Protein AF-A0A7C7C262-F1 (afdb_monomer_lite)

Sequence (49 aa):
NKVKSIKLHATPKGEGILAGIKGQYLIFTDGRVLNIRAHEGARVQFEVE

Secondary structure (DSSP, 8-state):
---EE--TTT-------EEEEETTEEEETTSEEEEGGGGTT--------

Radius of gyration: 10.58 Å; chains: 1; bounding box: 23×29×24 Å

Structure (mmCIF, N/CA/C/O backbone):
data_AF-A0A7C7C262-F1
#
_entry.id   AF-A0A7C7C262-F1
#
loop_
_atom_site.group_PDB
_atom_site.id
_atom_site.type_symbol
_atom_site.label_atom_id
_atom_site.label_alt_id
_atom_site.label_comp_id
_atom_site.label_asym_id
_atom_site.label_entity_id
_atom_site.label_seq_id
_atom_site.pdbx_PDB_ins_code
_atom_site.Cartn_x
_atom_site.Cartn_y
_atom_site.Cartn_z
_atom_site.occupancy
_atom_site.B_iso_or_equiv
_atom_site.auth_seq_id
_atom_site.auth_comp_id
_atom_site.auth_asym_id
_atom_site.auth_atom_id
_atom_site.pdbx_PDB_model_num
ATOM 1 N N . ASN A 1 1 ? -4.524 17.456 7.155 1.00 56.25 1 ASN A N 1
ATOM 2 C CA . ASN A 1 1 ? -4.129 16.029 7.114 1.00 56.25 1 ASN A CA 1
ATOM 3 C C . ASN A 1 1 ? -3.712 15.640 5.710 1.00 56.25 1 ASN A C 1
ATOM 5 O O . ASN A 1 1 ? -4.539 15.670 4.811 1.00 56.25 1 ASN A O 1
ATOM 9 N N . LYS A 1 2 ? -2.419 15.368 5.500 1.00 78.44 2 LYS A N 1
ATOM 10 C CA . LYS A 1 2 ? -1.865 15.044 4.179 1.00 78.44 2 LYS A CA 1
ATOM 11 C C . LYS A 1 2 ? -1.774 13.528 4.033 1.00 78.44 2 LYS A C 1
ATOM 13 O O . LYS A 1 2 ? -1.179 12.870 4.880 1.00 78.44 2 LYS A O 1
ATOM 18 N N . VAL A 1 3 ? -2.359 12.995 2.967 1.00 86.94 3 VAL A N 1
ATOM 19 C CA . VAL A 1 3 ? -2.254 11.575 2.609 1.00 86.94 3 VAL A CA 1
ATOM 20 C C . VAL A 1 3 ? -0.799 11.239 2.276 1.00 86.94 3 VAL A C 1
ATOM 22 O O . VAL A 1 3 ? -0.146 11.987 1.543 1.00 86.94 3 VAL A O 1
ATOM 25 N N . LYS A 1 4 ? -0.289 10.114 2.789 1.00 94.25 4 LYS A N 1
ATOM 26 C CA . LYS A 1 4 ? 1.064 9.627 2.481 1.00 94.25 4 LYS A CA 1
ATOM 27 C C . LYS A 1 4 ? 0.991 8.541 1.408 1.00 94.25 4 LYS A C 1
ATOM 29 O O . LYS A 1 4 ? 0.562 7.425 1.675 1.00 94.25 4 LYS A O 1
ATOM 34 N N . SER A 1 5 ? 1.396 8.856 0.180 1.00 94.88 5 SER A N 1
ATOM 35 C CA . SER A 1 5 ? 1.420 7.860 -0.898 1.00 94.88 5 SER A CA 1
ATOM 36 C C . SER A 1 5 ? 2.583 6.884 -0.706 1.00 94.88 5 SER A C 1
ATOM 38 O O . SER A 1 5 ? 3.731 7.311 -0.607 1.00 94.88 5 SER A O 1
ATOM 40 N N . ILE A 1 6 ? 2.292 5.582 -0.700 1.00 95.31 6 ILE A N 1
ATOM 41 C CA . ILE A 1 6 ? 3.314 4.532 -0.740 1.00 95.31 6 ILE A CA 1
ATOM 42 C C . ILE A 1 6 ? 3.876 4.440 -2.160 1.00 95.31 6 ILE A C 1
ATOM 44 O O . ILE A 1 6 ? 3.130 4.386 -3.146 1.00 95.31 6 ILE A O 1
ATOM 48 N N . LYS A 1 7 ? 5.207 4.406 -2.256 1.00 95.25 7 LYS A N 1
ATOM 49 C CA . LYS A 1 7 ? 5.951 4.224 -3.503 1.00 95.25 7 LYS A CA 1
ATOM 50 C C . LYS A 1 7 ? 6.741 2.919 -3.429 1.00 95.25 7 LYS A C 1
ATOM 52 O O . LYS A 1 7 ? 7.764 2.894 -2.756 1.00 95.25 7 LYS A O 1
ATOM 57 N N . LEU A 1 8 ? 6.303 1.863 -4.125 1.00 93.50 8 LEU A N 1
ATOM 58 C CA . LEU A 1 8 ? 6.941 0.539 -4.036 1.00 93.50 8 LEU A CA 1
ATOM 59 C C . LEU A 1 8 ? 8.416 0.558 -4.457 1.00 93.50 8 LEU A C 1
ATOM 61 O O . LEU A 1 8 ? 9.223 -0.149 -3.870 1.00 93.50 8 LEU A O 1
ATOM 65 N N . HIS A 1 9 ? 8.792 1.421 -5.405 1.00 92.94 9 HIS A N 1
ATOM 66 C CA . HIS A 1 9 ? 10.194 1.582 -5.798 1.00 92.94 9 HIS A CA 1
ATOM 67 C C . HIS A 1 9 ? 11.092 2.082 -4.650 1.00 92.94 9 HIS A C 1
ATOM 69 O O . HIS A 1 9 ? 12.221 1.627 -4.515 1.00 92.94 9 HIS A O 1
ATOM 75 N N . ALA A 1 10 ? 10.591 2.993 -3.808 1.00 93.94 10 ALA A N 1
ATOM 76 C CA . ALA A 1 10 ? 11.338 3.520 -2.662 1.00 93.94 10 ALA A CA 1
ATOM 77 C C . ALA A 1 10 ? 11.159 2.664 -1.397 1.00 93.94 10 ALA A C 1
ATOM 79 O O . ALA A 1 10 ? 12.005 2.667 -0.508 1.00 93.94 10 ALA A O 1
ATOM 80 N N . THR A 1 11 ? 10.032 1.961 -1.284 1.00 92.50 11 THR A N 1
ATOM 81 C CA . THR A 1 11 ? 9.660 1.166 -0.111 1.00 92.50 11 THR A CA 1
ATOM 82 C C . THR A 1 11 ? 9.011 -0.139 -0.587 1.00 92.50 11 THR A C 1
ATOM 84 O O . THR A 1 11 ? 7.785 -0.215 -0.678 1.00 92.50 11 THR A O 1
ATOM 87 N N . PRO A 1 12 ? 9.814 -1.162 -0.939 1.00 93.31 12 PRO A N 1
ATOM 88 C CA . PRO A 1 12 ? 9.326 -2.379 -1.599 1.00 93.31 12 PRO A CA 1
ATOM 89 C C . PRO A 1 12 ? 8.620 -3.356 -0.655 1.00 93.31 12 PRO A C 1
ATOM 91 O O . PRO A 1 12 ? 7.984 -4.302 -1.112 1.00 93.31 12 PRO A O 1
ATOM 94 N N . LYS A 1 13 ? 8.745 -3.144 0.657 1.00 94.19 13 LYS A N 1
ATOM 95 C CA . LYS A 1 13 ? 8.121 -3.954 1.703 1.00 94.19 13 LYS A CA 1
ATOM 96 C C . LYS A 1 13 ? 7.415 -3.046 2.692 1.00 94.19 13 LYS A C 1
ATOM 98 O O . LYS A 1 13 ? 7.904 -1.960 2.998 1.00 94.19 13 LYS A O 1
ATOM 103 N N . GLY A 1 14 ? 6.291 -3.509 3.210 1.00 92.69 14 GLY A N 1
ATOM 104 C CA . GLY A 1 14 ? 5.579 -2.819 4.265 1.00 92.69 14 GLY A CA 1
ATOM 105 C C . GLY A 1 14 ? 4.394 -3.631 4.745 1.00 92.69 14 GLY A C 1
ATOM 106 O O . GLY A 1 14 ? 3.849 -4.450 4.012 1.00 92.69 14 GLY A O 1
ATOM 107 N N . GLU A 1 15 ? 4.002 -3.341 5.971 1.00 95.12 15 GLU A N 1
ATOM 108 C CA . GLU A 1 15 ? 2.849 -3.915 6.648 1.00 95.12 15 GLU A CA 1
ATOM 109 C C . GLU A 1 15 ? 1.949 -2.790 7.162 1.00 95.12 15 GLU A C 1
ATOM 111 O O . GLU A 1 15 ? 2.350 -1.615 7.222 1.00 95.12 15 GLU A O 1
ATOM 116 N N . GLY A 1 16 ? 0.719 -3.139 7.513 1.00 94.88 16 GLY A N 1
ATOM 117 C CA . GLY A 1 16 ? -0.221 -2.216 8.125 1.00 94.88 16 GLY A CA 1
ATOM 118 C C . GLY A 1 16 ? -1.640 -2.757 8.128 1.00 94.88 16 GLY A C 1
ATOM 119 O O . GLY A 1 16 ? -1.984 -3.660 7.369 1.00 94.88 16 GLY A O 1
ATOM 120 N N . ILE A 1 17 ? -2.481 -2.150 8.959 1.00 97.44 17 ILE A N 1
ATOM 121 C CA . ILE A 1 17 ? -3.897 -2.501 9.035 1.00 97.44 17 ILE A CA 1
ATOM 122 C C . ILE A 1 17 ? -4.620 -1.837 7.864 1.00 97.44 17 ILE A C 1
ATOM 124 O O . ILE A 1 17 ? -4.601 -0.608 7.723 1.00 97.44 17 ILE A O 1
ATOM 128 N N . LEU A 1 18 ? -5.258 -2.652 7.026 1.00 96.62 18 LEU A N 1
ATOM 129 C CA . LEU A 1 18 ? -6.089 -2.177 5.928 1.00 96.62 18 LEU A CA 1
ATOM 130 C C . LEU A 1 18 ? -7.350 -1.517 6.503 1.00 96.62 18 LEU A C 1
ATOM 132 O O . LEU A 1 18 ? -8.228 -2.182 7.040 1.00 96.62 18 LEU A O 1
ATOM 136 N N . ALA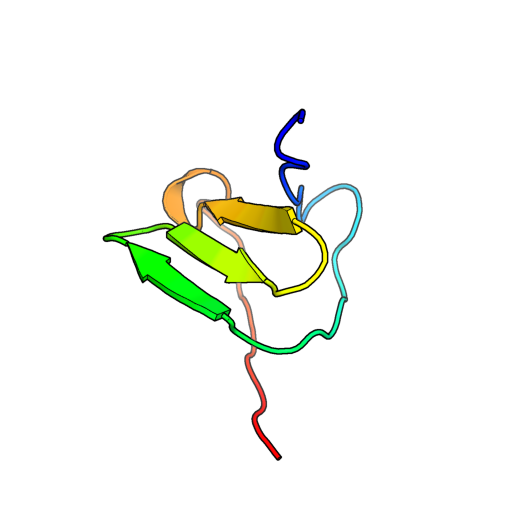 A 1 19 ? -7.441 -0.196 6.382 1.00 97.31 19 ALA A N 1
ATOM 137 C CA . ALA A 1 19 ? -8.617 0.575 6.778 1.00 97.31 19 ALA A CA 1
ATOM 138 C C . ALA A 1 19 ? -9.742 0.487 5.736 1.00 97.31 19 ALA A C 1
ATOM 140 O O . ALA A 1 19 ? -10.911 0.674 6.063 1.00 97.31 19 ALA A O 1
ATOM 141 N N . GLY A 1 20 ? -9.399 0.234 4.470 1.00 97.19 20 GLY A N 1
ATOM 142 C CA . GLY A 1 20 ? -10.381 0.043 3.411 1.00 97.19 20 GLY A CA 1
ATOM 143 C C . GLY A 1 20 ? -9.785 0.060 2.010 1.00 97.19 20 GLY A C 1
ATOM 144 O O . GLY A 1 20 ? -8.592 0.297 1.806 1.00 97.19 20 GLY A O 1
ATOM 145 N N . ILE A 1 21 ? -10.656 -0.169 1.030 1.00 97.25 21 ILE A N 1
ATOM 146 C CA . ILE A 1 21 ? -10.325 -0.181 -0.395 1.00 97.25 21 ILE A CA 1
ATOM 147 C C . ILE A 1 21 ? -11.262 0.787 -1.117 1.00 97.25 21 ILE A C 1
ATOM 149 O O . ILE A 1 21 ? -12.475 0.757 -0.914 1.00 97.25 21 ILE A O 1
ATOM 153 N N . LYS A 1 22 ? -10.711 1.644 -1.982 1.00 96.56 22 LYS A N 1
ATOM 154 C CA . LYS A 1 22 ? -11.492 2.533 -2.854 1.00 96.56 22 LYS A CA 1
ATOM 155 C C . LYS A 1 22 ? -10.984 2.419 -4.284 1.00 96.56 22 LYS A C 1
ATOM 157 O O . LYS A 1 22 ? -10.017 3.078 -4.653 1.00 96.56 22 LYS A O 1
ATOM 162 N N . GLY A 1 23 ? -11.619 1.578 -5.096 1.00 96.56 23 GLY A N 1
ATOM 163 C CA . GLY A 1 23 ? -11.114 1.254 -6.433 1.00 96.56 23 GLY A CA 1
ATOM 164 C C . GLY A 1 23 ? -9.696 0.678 -6.353 1.00 96.56 23 GLY A C 1
ATOM 165 O O . GLY A 1 23 ? 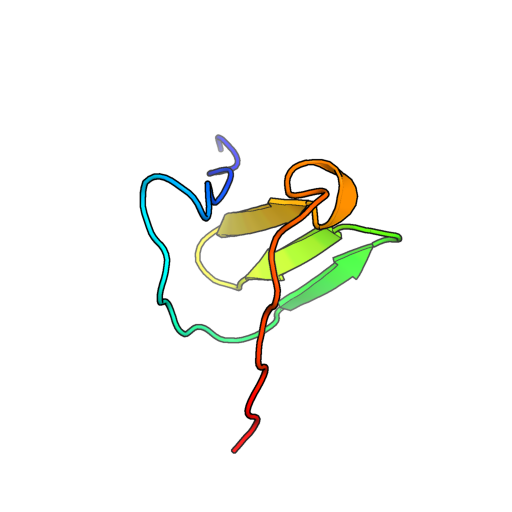-9.451 -0.264 -5.614 1.00 96.56 23 GLY A O 1
ATOM 166 N N . GLN A 1 24 ? -8.746 1.287 -7.062 1.00 95.50 24 GLN A N 1
ATOM 167 C CA . GLN A 1 24 ? -7.331 0.879 -7.086 1.00 95.50 24 GLN A CA 1
ATOM 168 C C . GLN A 1 24 ? -6.494 1.367 -5.882 1.00 95.50 24 GLN A C 1
ATOM 170 O O . GLN A 1 24 ? -5.263 1.307 -5.916 1.00 95.50 24 GLN A O 1
ATOM 175 N N . TYR A 1 25 ? -7.133 1.914 -4.847 1.00 96.88 25 TYR A N 1
ATOM 176 C CA . TYR A 1 25 ? -6.456 2.441 -3.665 1.00 96.88 25 TYR A CA 1
ATOM 177 C C . TYR A 1 25 ? -6.641 1.508 -2.466 1.00 96.88 25 TYR A C 1
ATOM 179 O O . TYR A 1 25 ? -7.775 1.282 -2.043 1.00 96.88 25 TYR A O 1
ATOM 187 N N . LEU A 1 26 ? -5.532 1.039 -1.889 1.00 96.06 26 LEU A N 1
ATOM 188 C CA . LEU A 1 26 ? -5.483 0.418 -0.563 1.00 96.06 26 LEU A CA 1
ATOM 189 C C . LEU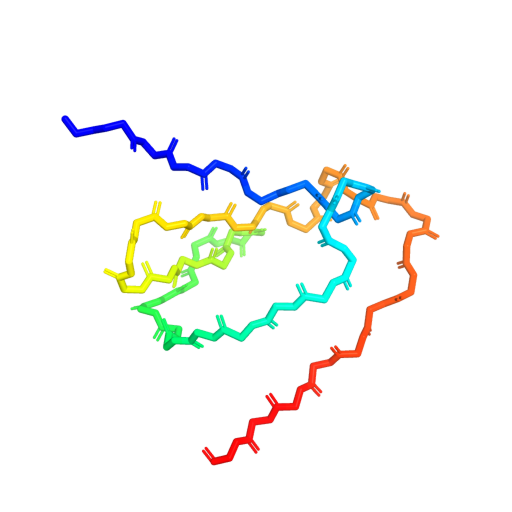 A 1 26 ? -5.167 1.499 0.474 1.00 96.06 26 LEU A C 1
ATOM 191 O O . LEU A 1 26 ? -4.185 2.233 0.327 1.00 96.06 26 LEU A O 1
ATOM 195 N N . ILE A 1 27 ? -6.011 1.619 1.494 1.00 97.31 27 ILE A N 1
ATOM 196 C CA . ILE A 1 27 ? -5.944 2.674 2.509 1.00 97.31 27 ILE A CA 1
ATOM 197 C C . I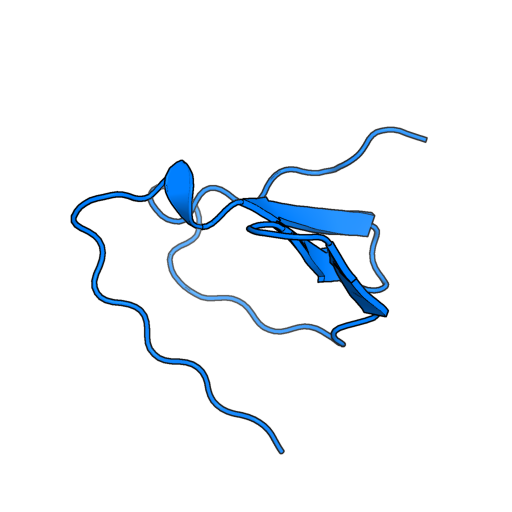LE A 1 27 ? -5.574 2.030 3.840 1.00 97.31 27 ILE A C 1
ATOM 199 O O . ILE A 1 27 ? -6.231 1.082 4.261 1.00 97.31 27 ILE A O 1
ATOM 203 N N . PHE A 1 28 ? -4.554 2.559 4.511 1.00 96.50 28 PHE A N 1
ATOM 204 C CA . PHE A 1 28 ? -4.074 2.056 5.796 1.00 96.50 28 PHE A CA 1
ATOM 205 C C . PHE A 1 28 ? -4.478 2.986 6.943 1.00 96.50 28 PHE A C 1
ATOM 207 O O . PHE A 1 28 ? -4.641 4.195 6.752 1.00 96.50 28 PHE A O 1
ATOM 214 N N . THR A 1 29 ? -4.637 2.428 8.145 1.00 97.31 29 THR A N 1
ATOM 215 C CA . THR A 1 29 ? -5.091 3.169 9.341 1.00 97.31 29 THR A CA 1
ATOM 216 C C . THR A 1 29 ? -4.153 4.305 9.755 1.00 97.31 29 THR A C 1
ATOM 218 O O . THR A 1 29 ? -4.595 5.283 10.352 1.00 97.31 29 THR A O 1
ATOM 221 N N . ASP A 1 30 ? -2.874 4.231 9.387 1.00 95.81 30 ASP A N 1
ATOM 222 C CA . ASP A 1 30 ? -1.859 5.255 9.664 1.00 95.81 30 ASP A CA 1
A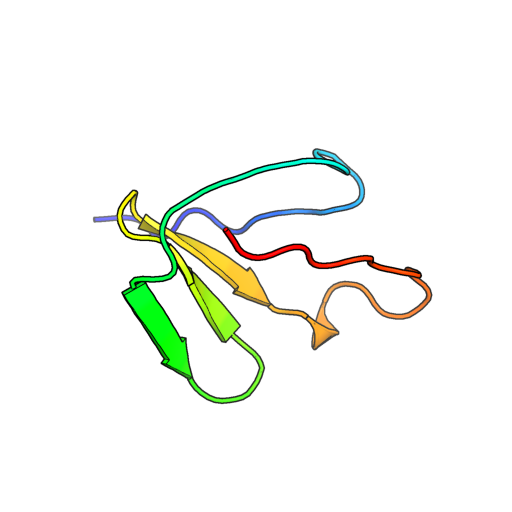TOM 223 C C . ASP A 1 30 ? -1.823 6.408 8.636 1.00 95.81 30 ASP A C 1
ATOM 225 O O . ASP A 1 30 ? -0.918 7.251 8.645 1.00 95.81 30 ASP A O 1
ATOM 229 N N . GLY A 1 31 ? -2.804 6.456 7.729 1.00 94.88 31 GLY A N 1
ATOM 230 C CA . GLY A 1 31 ? -2.933 7.491 6.705 1.00 94.88 31 GLY A CA 1
ATOM 231 C C . GLY A 1 31 ? -2.050 7.280 5.472 1.00 94.88 31 GLY A C 1
ATOM 232 O O . GLY A 1 31 ? -2.014 8.154 4.591 1.00 94.88 31 GLY A O 1
ATOM 233 N N . ARG A 1 32 ? -1.343 6.143 5.373 1.00 96.00 32 ARG A N 1
ATOM 234 C CA . ARG A 1 32 ? -0.707 5.715 4.124 1.00 96.00 32 ARG A CA 1
ATOM 235 C C . ARG A 1 32 ? -1.743 5.213 3.121 1.00 96.00 32 ARG A C 1
ATOM 237 O O . ARG A 1 32 ? -2.762 4.628 3.478 1.00 96.00 32 ARG A O 1
ATOM 244 N N . VAL A 1 33 ? -1.462 5.426 1.838 1.00 96.75 33 VAL A N 1
ATOM 245 C CA . VAL A 1 33 ? -2.299 4.959 0.729 1.00 96.75 33 VAL A CA 1
ATOM 246 C C . VAL A 1 33 ? -1.424 4.398 -0.388 1.00 96.75 33 VAL A C 1
ATOM 248 O O . VAL A 1 33 ? -0.522 5.081 -0.881 1.00 96.75 33 VAL A O 1
ATOM 251 N N . LEU A 1 34 ? -1.719 3.176 -0.830 1.00 95.75 34 LEU A N 1
ATOM 252 C CA . LEU A 1 34 ? -1.109 2.561 -2.006 1.00 95.75 34 LEU A CA 1
ATOM 253 C C . LEU A 1 34 ? -2.088 2.619 -3.181 1.00 95.75 34 LEU A C 1
ATOM 255 O O . LEU A 1 34 ? -3.171 2.050 -3.116 1.00 95.75 34 LEU A O 1
ATOM 259 N N . ASN A 1 35 ? -1.696 3.280 -4.270 1.00 95.56 35 ASN A N 1
ATOM 260 C CA . ASN A 1 35 ? -2.403 3.198 -5.547 1.00 95.56 35 ASN A CA 1
ATOM 261 C C . ASN A 1 35 ? -1.719 2.142 -6.418 1.00 95.56 35 ASN A C 1
ATOM 263 O O . ASN A 1 35 ? -0.599 2.378 -6.868 1.00 95.56 35 ASN A O 1
ATOM 267 N N . ILE A 1 36 ? -2.376 1.010 -6.667 1.00 92.50 36 ILE A N 1
ATOM 268 C CA . ILE A 1 36 ? -1.753 -0.123 -7.369 1.00 92.50 36 ILE A CA 1
ATOM 269 C C . ILE A 1 36 ? -1.433 0.182 -8.842 1.00 92.50 36 ILE A C 1
ATOM 271 O O . ILE A 1 36 ? -0.418 -0.286 -9.345 1.00 92.50 36 ILE A O 1
ATOM 275 N N . ARG A 1 37 ? -2.214 1.044 -9.515 1.00 93.44 37 ARG A N 1
ATOM 276 C CA . ARG A 1 37 ? -1.960 1.446 -10.915 1.00 93.44 37 ARG A CA 1
ATOM 277 C C . ARG A 1 37 ? -0.648 2.213 -11.072 1.00 93.44 37 ARG A C 1
ATOM 279 O O . ARG A 1 37 ? -0.032 2.184 -12.124 1.00 93.44 37 ARG A O 1
ATOM 286 N N . ALA A 1 38 ? -0.208 2.916 -10.031 1.00 94.12 38 ALA A N 1
ATOM 287 C CA . ALA A 1 38 ? 1.036 3.680 -10.091 1.00 94.12 38 ALA A CA 1
ATOM 288 C C . ALA A 1 38 ? 2.296 2.790 -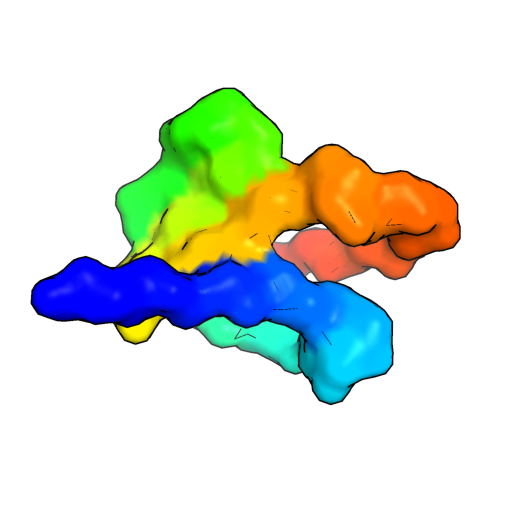10.129 1.00 94.12 38 ALA A C 1
ATOM 290 O O . ALA A 1 38 ? 3.394 3.328 -10.250 1.00 94.12 38 ALA A O 1
ATOM 291 N N . HIS A 1 39 ? 2.145 1.467 -9.995 1.00 93.00 39 HIS A N 1
ATOM 292 C CA . HIS A 1 39 ? 3.237 0.493 -9.911 1.00 93.00 39 HIS A CA 1
ATOM 293 C C . HIS A 1 39 ? 3.107 -0.600 -10.980 1.00 93.00 39 HIS A C 1
ATOM 295 O O . HIS A 1 39 ? 3.351 -1.775 -10.711 1.00 93.00 39 HIS A O 1
ATOM 301 N N . GLU A 1 40 ? 2.692 -0.221 -12.191 1.00 91.06 40 GLU A N 1
ATOM 302 C CA . GLU A 1 40 ? 2.711 -1.111 -13.357 1.00 91.06 40 GLU A CA 1
ATOM 303 C C . GLU A 1 40 ? 4.102 -1.758 -13.535 1.00 91.06 40 GLU A C 1
ATOM 305 O O . GLU A 1 40 ? 5.135 -1.119 -13.336 1.00 91.06 40 GLU A O 1
ATOM 310 N N . GLY A 1 41 ? 4.130 -3.054 -13.864 1.00 92.50 41 GLY A N 1
ATOM 311 C CA . GLY A 1 41 ? 5.364 -3.843 -13.993 1.00 92.50 41 GLY A CA 1
ATOM 312 C C . GLY A 1 41 ? 5.913 -4.430 -12.684 1.00 92.50 41 GLY A C 1
ATOM 313 O O . GLY A 1 41 ? 6.814 -5.266 -12.730 1.00 92.50 41 GLY A O 1
ATOM 314 N N . ALA A 1 42 ? 5.367 -4.065 -11.519 1.00 92.19 42 ALA A N 1
ATOM 315 C CA . ALA A 1 42 ? 5.735 -4.690 -10.252 1.00 92.19 42 ALA A CA 1
ATOM 316 C C . ALA A 1 42 ? 4.983 -6.015 -10.029 1.00 92.19 42 ALA A C 1
ATOM 318 O O . ALA A 1 42 ? 3.766 -6.094 -10.201 1.00 92.19 42 ALA A O 1
ATOM 319 N N . ARG A 1 43 ? 5.695 -7.048 -9.561 1.00 93.25 43 ARG A N 1
ATOM 320 C CA . ARG A 1 43 ? 5.085 -8.256 -8.984 1.00 93.25 43 ARG A CA 1
ATOM 321 C C . ARG A 1 43 ? 4.999 -8.079 -7.471 1.00 93.25 43 ARG A C 1
ATOM 323 O O . ARG A 1 43 ? 6.029 -7.956 -6.815 1.00 93.25 43 ARG A O 1
ATOM 330 N N . VAL A 1 44 ? 3.783 -8.069 -6.929 1.00 91.31 44 VAL A N 1
ATOM 331 C CA . VAL A 1 44 ? 3.522 -7.851 -5.498 1.00 91.31 44 VAL A CA 1
ATOM 332 C C . VAL A 1 44 ? 2.942 -9.122 -4.885 1.00 91.31 44 VAL A C 1
ATOM 334 O O . VAL A 1 44 ? 2.123 -9.792 -5.511 1.00 91.31 44 VAL A O 1
ATOM 337 N N . GLN A 1 45 ? 3.370 -9.446 -3.669 1.00 93.88 45 GLN A N 1
ATOM 338 C CA . GLN A 1 45 ? 2.776 -10.488 -2.837 1.00 93.88 45 GLN A CA 1
ATOM 339 C C . GLN A 1 45 ? 2.075 -9.816 -1.658 1.00 93.88 45 GLN A C 1
ATOM 341 O O . GLN A 1 45 ? 2.640 -8.914 -1.041 1.00 93.88 45 GLN A O 1
ATOM 346 N N . PHE A 1 46 ? 0.852 -10.253 -1.371 1.00 92.56 46 PHE A N 1
ATOM 347 C CA . PHE A 1 46 ? 0.107 -9.860 -0.181 1.00 92.56 46 PHE A CA 1
ATOM 348 C C . PHE A 1 46 ? -0.045 -11.076 0.725 1.00 92.56 46 PHE A C 1
ATOM 350 O O . PHE A 1 46 ? -0.268 -12.184 0.237 1.00 92.56 46 PHE A O 1
ATOM 357 N N . GLU A 1 47 ? 0.062 -10.845 2.024 1.00 95.19 47 GLU A N 1
ATOM 358 C CA . GLU A 1 47 ? -0.169 -11.826 3.077 1.00 95.19 47 GLU A CA 1
ATOM 359 C C . GLU A 1 47 ? -1.081 -11.175 4.120 1.00 95.19 47 GLU A C 1
ATOM 361 O O . GLU A 1 47 ? -0.999 -9.964 4.344 1.00 95.19 47 GLU A O 1
ATOM 366 N N . VAL A 1 48 ? -2.009 -11.957 4.668 1.00 93.81 48 VAL A N 1
ATOM 367 C CA . VAL A 1 48 ? -2.985 -11.519 5.670 1.00 93.81 48 VAL A CA 1
ATOM 368 C C . VAL A 1 48 ? -2.936 -12.530 6.804 1.00 93.81 48 VAL A C 1
ATOM 370 O O . VAL A 1 48 ? -3.018 -13.730 6.540 1.00 93.81 48 VAL A O 1
ATOM 373 N N . GLU A 1 49 ? -2.806 -12.025 8.026 1.00 88.19 49 GLU A N 1
ATOM 374 C CA . GLU A 1 49 ? -2.904 -12.792 9.273 1.00 88.19 49 GLU A CA 1
ATOM 375 C C . GLU A 1 49 ? -4.303 -12.667 9.886 1.00 88.19 49 GLU A C 1
ATOM 377 O O . GLU A 1 49 ? -4.893 -11.560 9.800 1.00 88.19 49 GLU A O 1
#

pLDDT: mean 93.36, std 6.23, range [56.25, 97.44]

Foldseek 3Di:
DDAAEDDCVVPVDDDADFPDDDPQWTAGPVRYIYRVVVDPPDDDDDDDD